Protein AF-A0A699GXB6-F1 (afdb_monomer_lite)

Sequence (162 aa):
MIKSSHGNTPFSITYGTKAVIPTEIEMPMYRTAAVDVVYNDEELWLNLDLLEERRERAAIREAKAKLKMKKYYNARVRGVTFRPGDFVYRINDAGHAVEGGKLRPKWEGPYEVSKALGDGAYKLRFTDGTVLPRTWNIANLKRCYLLVMAHAWISTTIRTCK

Structure (mmCIF, N/CA/C/O backbone):
data_AF-A0A699GXB6-F1
#
_entry.id   AF-A0A699GXB6-F1
#
loop_
_atom_site.group_PDB
_atom_site.id
_atom_site.type_symbol
_atom_site.label_atom_id
_atom_site.label_alt_id
_atom_site.label_comp_id
_atom_site.label_asym_id
_atom_site.label_entity_id
_atom_site.label_seq_id
_atom_site.pdbx_PDB_ins_code
_atom_site.Cartn_x
_atom_site.Cartn_y
_atom_site.Cartn_z
_atom_site.occupancy
_atom_site.B_iso_or_equiv
_atom_site.auth_seq_id
_atom_site.auth_comp_id
_atom_site.auth_asym_id
_atom_site.auth_atom_id
_atom_site.pdbx_PDB_m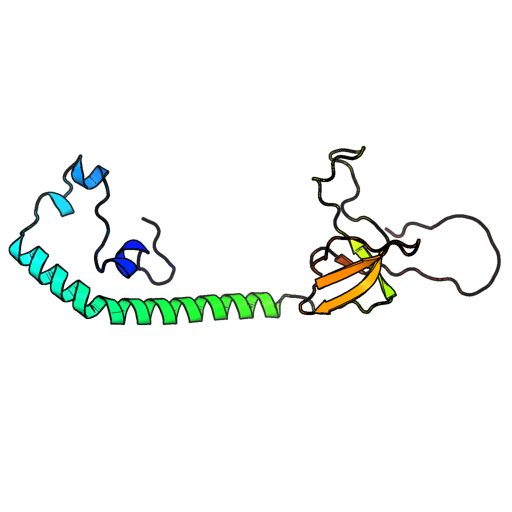odel_num
ATOM 1 N N . MET A 1 1 ? 22.053 3.520 -9.491 1.00 61.97 1 MET A N 1
ATOM 2 C CA . MET A 1 1 ? 20.635 3.505 -9.924 1.00 61.97 1 MET A CA 1
ATOM 3 C C . MET A 1 1 ? 19.898 2.377 -9.212 1.00 61.97 1 MET A C 1
ATOM 5 O O . MET A 1 1 ? 20.374 1.247 -9.261 1.00 61.97 1 MET A O 1
ATOM 9 N N . ILE A 1 2 ? 18.795 2.672 -8.515 1.00 74.50 2 ILE A N 1
ATOM 10 C CA . ILE A 1 2 ? 18.044 1.666 -7.744 1.00 74.50 2 ILE A CA 1
ATOM 11 C C . ILE A 1 2 ? 17.397 0.676 -8.721 1.00 74.50 2 ILE A C 1
ATOM 13 O O . ILE A 1 2 ? 16.666 1.071 -9.631 1.00 74.50 2 ILE A O 1
ATOM 17 N N . LYS A 1 3 ? 17.694 -0.613 -8.552 1.00 75.94 3 LYS A N 1
ATOM 18 C CA . LYS A 1 3 ? 17.040 -1.701 -9.284 1.00 75.94 3 LYS A CA 1
ATOM 19 C C . LYS A 1 3 ? 15.893 -2.230 -8.437 1.00 75.94 3 LYS A C 1
ATOM 21 O O . LYS A 1 3 ? 16.044 -2.401 -7.230 1.00 75.94 3 LYS A O 1
ATOM 26 N N . SER A 1 4 ? 14.761 -2.506 -9.071 1.00 78.06 4 SER A N 1
ATOM 27 C CA . SER A 1 4 ? 13.666 -3.200 -8.397 1.00 78.06 4 SER A CA 1
ATOM 28 C C . SER A 1 4 ? 14.026 -4.678 -8.175 1.00 78.06 4 SER A C 1
ATOM 30 O O . SER A 1 4 ? 14.997 -5.190 -8.736 1.00 78.06 4 SER A O 1
ATOM 32 N N . SER A 1 5 ? 13.214 -5.392 -7.394 1.00 71.81 5 SER A N 1
ATOM 33 C CA . SER A 1 5 ? 13.389 -6.818 -7.059 1.00 71.81 5 SER A CA 1
ATOM 34 C C . SER A 1 5 ? 13.526 -7.755 -8.273 1.00 71.81 5 SER A C 1
ATOM 36 O O . SER A 1 5 ? 14.047 -8.860 -8.152 1.00 71.81 5 SER A O 1
ATOM 38 N N . HIS A 1 6 ? 13.098 -7.316 -9.459 1.00 76.56 6 HIS A N 1
ATOM 39 C CA . HIS A 1 6 ? 13.206 -8.043 -10.726 1.00 76.56 6 HIS A CA 1
ATOM 40 C C . HIS A 1 6 ? 14.469 -7.712 -11.546 1.00 76.56 6 HIS A C 1
ATOM 42 O O . HIS A 1 6 ? 14.596 -8.207 -12.665 1.00 76.56 6 HIS A O 1
ATOM 48 N N . GLY A 1 7 ? 15.397 -6.905 -11.013 1.00 80.81 7 GLY A N 1
ATOM 49 C CA . GL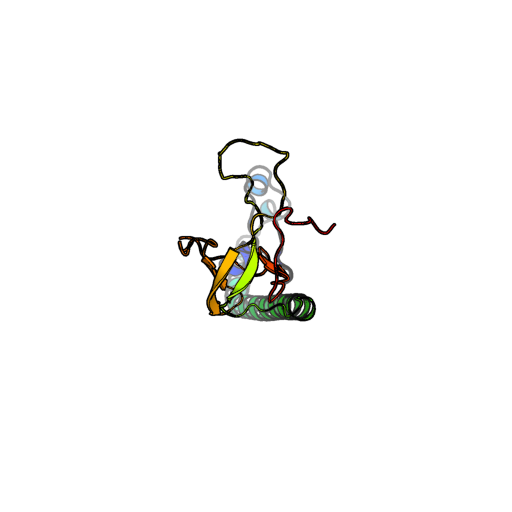Y A 1 7 ? 16.720 -6.632 -11.597 1.00 80.81 7 GLY A CA 1
ATOM 50 C C . GLY A 1 7 ? 16.765 -5.521 -12.655 1.00 80.81 7 GLY A C 1
ATOM 51 O O . GLY A 1 7 ? 17.851 -5.124 -13.078 1.00 80.81 7 GLY A O 1
ATOM 52 N N . ASN A 1 8 ? 15.607 -4.983 -13.041 1.00 86.62 8 ASN A N 1
ATOM 53 C CA . ASN A 1 8 ? 15.484 -3.871 -13.984 1.00 86.62 8 ASN A CA 1
ATOM 54 C C . ASN A 1 8 ? 15.361 -2.535 -13.242 1.00 86.62 8 ASN A C 1
ATOM 56 O O . ASN A 1 8 ? 14.829 -2.474 -12.128 1.00 86.62 8 ASN A O 1
ATOM 60 N N . THR A 1 9 ? 15.836 -1.464 -13.869 1.00 90.06 9 THR A N 1
ATOM 61 C CA . THR A 1 9 ? 15.600 -0.095 -13.400 1.00 90.06 9 THR A CA 1
ATOM 62 C C . THR A 1 9 ? 14.312 0.446 -14.022 1.00 90.06 9 THR A C 1
ATOM 64 O O . THR A 1 9 ? 13.977 0.023 -15.134 1.00 90.06 9 THR A O 1
ATOM 67 N N . PRO A 1 10 ? 13.607 1.387 -13.365 1.00 90.12 10 PRO A N 1
ATOM 68 C CA . PRO A 1 10 ? 12.409 2.004 -13.937 1.00 90.12 10 PRO A CA 1
ATOM 69 C C . PRO A 1 10 ? 12.654 2.558 -15.346 1.00 90.12 10 PRO A C 1
ATOM 71 O O . PRO A 1 10 ? 11.921 2.225 -16.266 1.00 90.12 10 PRO A O 1
ATOM 74 N N . PHE A 1 11 ? 13.770 3.270 -15.542 1.00 91.06 11 PHE A N 1
ATOM 75 C CA . PHE A 1 11 ? 14.162 3.807 -16.848 1.00 91.06 11 PHE A CA 1
ATOM 76 C C . PHE A 1 11 ? 14.269 2.721 -17.931 1.00 91.06 11 PHE A C 1
ATOM 78 O O . PHE A 1 11 ? 13.718 2.884 -19.011 1.00 91.06 11 PHE A O 1
ATOM 85 N N . SER A 1 12 ? 14.903 1.579 -17.630 1.00 91.19 12 SER A N 1
ATOM 86 C CA . SER A 1 12 ? 15.057 0.491 -18.611 1.00 91.19 12 SER A CA 1
ATOM 87 C C . SER A 1 12 ? 13.764 -0.230 -18.975 1.00 91.19 12 SER A C 1
ATOM 89 O O . SER A 1 12 ? 13.685 -0.829 -20.038 1.00 91.19 12 SER A O 1
ATOM 91 N N . ILE A 1 13 ? 12.756 -0.188 -18.103 1.00 92.19 13 ILE A N 1
ATOM 92 C CA . ILE A 1 13 ? 11.425 -0.732 -18.400 1.00 92.19 13 ILE A CA 1
ATOM 93 C C . ILE A 1 13 ? 10.637 0.244 -19.279 1.00 92.19 13 ILE A C 1
ATOM 95 O O . ILE A 1 13 ? 9.858 -0.179 -20.132 1.00 92.19 13 ILE A O 1
ATOM 99 N N . THR A 1 14 ? 10.840 1.546 -19.086 1.00 91.62 14 THR A N 1
ATOM 100 C CA . THR A 1 14 ? 10.168 2.577 -19.878 1.00 91.62 14 THR A CA 1
ATOM 101 C C . THR A 1 14 ? 10.770 2.691 -21.275 1.00 91.62 14 THR A C 1
ATOM 103 O O . THR A 1 14 ? 10.023 2.634 -22.245 1.00 91.62 14 THR A O 1
ATOM 106 N N . TYR A 1 15 ? 12.099 2.793 -21.370 1.00 90.38 15 TYR A N 1
ATOM 107 C CA . TYR A 1 15 ? 12.817 3.184 -22.590 1.00 90.38 15 TYR A CA 1
ATOM 108 C C . TYR A 1 15 ? 13.649 2.061 -23.236 1.00 90.38 15 TYR A C 1
ATOM 110 O O . TYR A 1 15 ? 14.370 2.312 -24.192 1.00 90.38 15 TYR A O 1
ATOM 118 N N . GLY A 1 16 ? 13.620 0.834 -22.706 1.00 90.38 16 GLY A N 1
ATOM 119 C CA . GLY A 1 16 ? 14.356 -0.313 -23.264 1.00 90.38 16 GLY A CA 1
ATOM 120 C C . GLY A 1 16 ? 15.832 -0.394 -22.876 1.00 90.38 16 GLY A C 1
ATOM 121 O O . GLY A 1 16 ? 16.356 -1.487 -22.664 1.00 90.38 16 GLY A O 1
ATOM 122 N N . THR A 1 17 ? 16.489 0.741 -22.649 1.00 90.69 17 THR A N 1
ATOM 123 C CA . THR A 1 17 ? 17.936 0.807 -22.396 1.00 90.69 17 THR A CA 1
ATOM 124 C C . THR A 1 17 ? 18.279 1.283 -20.983 1.00 90.69 17 THR A C 1
ATOM 126 O O . THR A 1 17 ? 17.439 1.739 -20.206 1.00 90.69 17 THR A O 1
ATOM 129 N N . LYS A 1 18 ? 19.538 1.126 -20.565 1.00 89.00 18 LYS A N 1
ATOM 130 C CA . LYS A 1 18 ? 19.998 1.669 -19.277 1.00 89.00 18 LYS A CA 1
ATOM 131 C C . LYS A 1 18 ? 20.217 3.173 -19.422 1.00 89.00 18 LYS A C 1
ATOM 133 O O . LYS A 1 18 ? 20.885 3.592 -20.355 1.00 89.00 18 LYS A O 1
ATOM 138 N N . ALA A 1 19 ? 19.749 3.952 -18.448 1.00 90.19 19 ALA A N 1
ATOM 139 C CA . ALA A 1 19 ? 20.038 5.382 -18.412 1.00 90.19 19 ALA A CA 1
ATOM 140 C C . ALA A 1 19 ? 21.553 5.640 -18.408 1.00 90.19 19 ALA A C 1
ATOM 142 O O . ALA A 1 19 ? 22.305 4.937 -17.717 1.00 90.19 19 ALA A O 1
ATOM 143 N N . VAL A 1 20 ? 21.952 6.665 -19.155 1.00 89.81 20 VAL A N 1
ATOM 144 C CA . VAL A 1 20 ? 23.249 7.329 -19.033 1.00 89.81 20 VAL A CA 1
ATOM 145 C C . VAL A 1 20 ? 23.069 8.457 -18.023 1.00 89.81 20 VAL A C 1
ATOM 147 O O . VAL A 1 20 ? 22.123 9.239 -18.113 1.00 89.81 20 VAL A O 1
ATOM 150 N N . ILE A 1 21 ? 23.911 8.487 -16.996 1.00 90.19 21 ILE A N 1
ATOM 151 C CA . ILE A 1 21 ? 23.820 9.492 -15.925 1.00 90.19 21 ILE A CA 1
ATOM 152 C C . ILE A 1 21 ? 24.562 10.752 -16.399 1.00 90.19 21 ILE A C 1
ATOM 154 O O . ILE A 1 21 ? 25.587 10.597 -17.055 1.00 90.19 21 ILE A O 1
ATOM 158 N N . PRO A 1 22 ? 24.136 11.982 -16.048 1.00 90.69 22 PRO A N 1
ATOM 159 C CA . PRO A 1 22 ? 24.844 13.204 -16.453 1.00 90.69 22 PRO A CA 1
ATOM 160 C C . PRO A 1 22 ? 26.357 13.180 -16.178 1.00 90.69 22 PRO A C 1
ATOM 162 O O . PRO A 1 22 ? 27.148 13.563 -17.031 1.00 90.69 22 PRO A O 1
ATOM 165 N N . THR A 1 23 ? 26.780 12.609 -15.048 1.00 90.31 23 THR A N 1
ATOM 166 C CA . THR A 1 23 ? 28.203 12.431 -14.716 1.00 90.31 23 THR A CA 1
ATOM 167 C C . THR A 1 23 ? 28.961 11.547 -15.717 1.00 90.31 23 THR A C 1
ATOM 169 O O . THR A 1 23 ? 30.135 11.787 -15.959 1.00 90.31 23 THR A O 1
ATOM 172 N N . GLU A 1 24 ? 28.315 10.544 -16.324 1.00 88.75 24 GLU A N 1
ATOM 173 C CA . GLU A 1 24 ? 28.924 9.695 -17.368 1.00 88.75 24 GLU A CA 1
ATOM 174 C C . GLU A 1 24 ? 29.095 10.440 -18.709 1.00 88.75 24 GLU A C 1
ATOM 176 O O . GLU A 1 24 ? 29.803 9.944 -19.588 1.00 88.75 24 GLU A O 1
ATOM 181 N N . ILE A 1 25 ? 28.431 11.593 -18.877 1.00 86.50 25 ILE A N 1
ATOM 182 C CA . ILE A 1 25 ? 28.556 12.485 -20.040 1.00 86.50 25 ILE A CA 1
ATOM 183 C C . ILE A 1 25 ? 29.674 13.501 -19.789 1.00 86.50 25 ILE A C 1
ATOM 185 O O . ILE A 1 25 ? 30.536 13.687 -20.641 1.00 86.50 25 ILE A O 1
ATOM 189 N N . GLU A 1 26 ? 29.678 14.129 -18.610 1.00 90.62 26 GLU A N 1
ATOM 190 C CA . GLU A 1 26 ? 30.711 15.095 -18.205 1.00 90.62 26 GLU A CA 1
ATOM 191 C C . GLU A 1 26 ? 32.091 14.440 -18.061 1.00 90.62 26 GLU A C 1
ATOM 193 O O . GLU A 1 26 ? 33.110 15.042 -18.393 1.00 90.62 26 GLU A O 1
ATOM 198 N N . MET A 1 27 ? 32.124 13.194 -17.586 1.00 90.81 27 MET A N 1
ATOM 199 C CA . MET A 1 27 ? 33.330 12.386 -17.460 1.00 90.81 27 MET A CA 1
ATOM 200 C C . MET A 1 27 ? 33.130 11.087 -18.250 1.00 90.81 27 MET A C 1
ATOM 202 O O . MET A 1 27 ? 32.555 10.134 -17.710 1.00 90.81 27 MET A O 1
ATOM 206 N N . PRO A 1 28 ? 33.587 11.028 -19.519 1.00 87.19 28 PRO A N 1
ATOM 207 C CA . PRO A 1 28 ? 33.412 9.854 -20.362 1.00 87.19 28 PRO A CA 1
ATOM 208 C C . PRO A 1 28 ? 34.006 8.606 -19.704 1.00 87.19 28 PRO A C 1
ATOM 210 O O . PRO A 1 28 ? 35.220 8.430 -19.612 1.00 87.19 28 PRO A O 1
ATOM 213 N N . MET A 1 29 ? 33.131 7.724 -19.230 1.00 85.25 29 MET A N 1
ATOM 214 C CA . MET A 1 29 ? 33.509 6.388 -18.771 1.00 85.25 29 MET A CA 1
ATOM 215 C C . MET A 1 29 ? 33.528 5.416 -19.952 1.00 85.25 29 MET A C 1
ATOM 217 O O . MET A 1 29 ? 33.016 5.739 -21.018 1.00 85.25 29 MET A O 1
ATOM 221 N N . TYR A 1 30 ? 34.031 4.191 -19.761 1.00 83.25 30 TYR A N 1
ATOM 222 C CA . TYR A 1 30 ? 34.094 3.161 -20.815 1.00 83.25 30 TYR A CA 1
ATOM 223 C C . TYR A 1 30 ? 32.788 3.017 -21.625 1.00 83.25 30 TYR A C 1
ATOM 225 O O . TYR A 1 30 ? 32.825 2.899 -22.844 1.00 83.25 30 TYR A O 1
ATOM 233 N N . ARG A 1 31 ? 31.630 3.114 -20.954 1.00 80.88 31 ARG A N 1
ATOM 234 C CA . ARG A 1 31 ? 30.295 3.036 -21.575 1.00 80.88 31 ARG A CA 1
ATOM 235 C C . ARG A 1 31 ? 29.981 4.165 -22.565 1.00 80.88 31 ARG A C 1
ATOM 237 O O . ARG A 1 31 ? 29.181 3.938 -23.459 1.00 80.88 31 ARG A O 1
ATOM 244 N N . THR A 1 32 ? 30.555 5.351 -22.378 1.00 82.81 32 THR A N 1
ATOM 245 C CA . THR A 1 32 ? 30.319 6.542 -23.216 1.00 82.81 32 THR A CA 1
ATOM 246 C C . THR A 1 32 ? 31.518 6.838 -24.125 1.00 82.81 32 THR A C 1
ATOM 248 O O . THR A 1 32 ? 31.358 7.431 -25.183 1.00 82.81 32 THR A O 1
ATOM 251 N N . ALA A 1 33 ? 32.727 6.425 -23.728 1.00 83.56 33 ALA A N 1
ATOM 252 C CA . ALA A 1 33 ? 33.980 6.741 -24.413 1.00 83.56 33 ALA A CA 1
ATOM 253 C C . ALA A 1 33 ? 34.269 5.851 -25.635 1.00 83.56 33 ALA A C 1
ATOM 255 O O . ALA A 1 33 ? 34.989 6.278 -26.531 1.00 83.56 33 ALA A O 1
ATOM 256 N N . ALA A 1 34 ? 33.735 4.626 -25.671 1.00 81.81 34 ALA A N 1
ATOM 257 C CA . ALA A 1 34 ? 33.991 3.639 -26.724 1.00 81.81 34 ALA A CA 1
ATOM 258 C C . ALA A 1 34 ? 32.689 3.179 -27.407 1.00 81.81 34 ALA A C 1
ATOM 260 O O . ALA A 1 34 ? 32.451 1.983 -27.563 1.00 81.81 34 ALA A O 1
ATOM 261 N N . VAL A 1 35 ? 31.814 4.127 -27.757 1.00 82.12 35 VAL A N 1
ATOM 262 C CA . VAL A 1 35 ? 30.551 3.832 -28.449 1.00 82.12 35 VAL A CA 1
ATOM 263 C C . VAL A 1 35 ? 30.802 3.707 -29.950 1.00 82.12 35 VAL A C 1
ATOM 265 O O . VAL A 1 35 ? 31.195 4.674 -30.599 1.00 82.12 35 VAL A O 1
ATOM 268 N N . ASP A 1 36 ? 30.533 2.525 -30.496 1.00 87.56 36 ASP A N 1
ATOM 269 C CA . ASP A 1 36 ? 30.314 2.341 -31.929 1.00 87.56 36 ASP A CA 1
ATOM 270 C C . ASP A 1 36 ? 28.844 2.644 -32.230 1.00 87.56 36 ASP A C 1
ATOM 272 O O . ASP A 1 36 ? 27.943 1.975 -31.720 1.00 87.56 36 ASP A O 1
ATOM 276 N N . VAL A 1 37 ? 28.609 3.688 -33.023 1.00 86.19 37 VAL A N 1
ATOM 277 C CA . VAL A 1 37 ? 27.266 4.190 -33.331 1.00 86.19 37 VAL A CA 1
ATOM 278 C C . VAL A 1 37 ? 26.437 3.132 -34.058 1.00 86.19 37 VAL A C 1
ATOM 280 O O . VAL A 1 37 ? 25.272 2.951 -33.719 1.00 86.19 37 VAL A O 1
ATOM 283 N N . VAL A 1 38 ? 27.038 2.396 -34.999 1.00 88.38 38 VAL A N 1
ATOM 284 C CA . VAL A 1 38 ? 26.315 1.413 -35.821 1.00 88.38 38 VAL A CA 1
ATOM 285 C C . VAL A 1 38 ? 25.863 0.243 -34.954 1.00 88.38 38 VAL A C 1
ATOM 287 O O . VAL A 1 38 ? 24.687 -0.112 -34.941 1.00 88.38 38 VAL A O 1
ATOM 290 N N . TYR A 1 39 ? 26.784 -0.298 -34.157 1.00 89.19 39 TYR A N 1
ATOM 291 C CA . TYR A 1 39 ? 26.475 -1.393 -33.244 1.00 89.19 39 TYR A CA 1
ATOM 292 C C . TYR A 1 39 ? 25.466 -0.981 -32.159 1.00 89.19 39 TYR A C 1
ATOM 294 O O . TYR A 1 39 ? 24.565 -1.745 -31.816 1.00 89.19 39 TYR A O 1
ATOM 302 N N . ASN A 1 40 ? 25.585 0.237 -31.621 1.00 89.00 40 ASN A N 1
ATOM 303 C CA . ASN A 1 40 ? 24.659 0.745 -30.611 1.00 89.00 40 ASN A CA 1
ATOM 304 C C . ASN A 1 40 ? 23.233 0.905 -31.160 1.00 89.00 40 ASN A C 1
ATOM 306 O O . ASN A 1 40 ? 22.277 0.616 -30.439 1.00 89.00 40 ASN A O 1
ATOM 310 N N . ASP A 1 41 ? 23.083 1.342 -32.413 1.00 90.75 41 ASP A N 1
ATOM 311 C CA . ASP A 1 41 ? 21.773 1.434 -33.058 1.00 90.75 41 ASP A CA 1
ATOM 312 C C . ASP A 1 41 ? 21.152 0.043 -33.240 1.00 90.75 41 ASP A C 1
ATOM 314 O O . ASP A 1 41 ? 19.999 -0.160 -32.863 1.00 90.75 41 ASP A O 1
ATOM 318 N N . GLU A 1 42 ? 21.911 -0.946 -33.723 1.00 92.00 42 GLU A N 1
ATOM 319 C CA . GLU A 1 42 ? 21.447 -2.340 -33.825 1.00 92.00 42 GLU A CA 1
ATOM 320 C C . GLU A 1 42 ? 21.014 -2.912 -32.463 1.00 92.00 42 GLU A C 1
ATOM 322 O O . GLU A 1 42 ? 19.938 -3.505 -32.339 1.00 92.00 42 GLU A O 1
ATOM 327 N N . GLU A 1 43 ? 21.808 -2.688 -31.410 1.00 90.00 43 GLU A N 1
ATOM 328 C CA . GLU A 1 43 ? 21.459 -3.108 -30.050 1.00 90.00 43 GLU A CA 1
ATOM 329 C C . GLU A 1 43 ? 20.199 -2.387 -29.543 1.00 90.00 43 GLU A C 1
ATOM 331 O O . GLU A 1 43 ? 19.383 -2.975 -28.825 1.00 90.00 43 GLU A O 1
ATOM 336 N N . LEU A 1 44 ? 20.007 -1.114 -29.901 1.00 91.00 44 LEU A N 1
ATOM 337 C CA . LEU A 1 44 ? 18.818 -0.351 -29.536 1.00 91.00 44 LEU A CA 1
ATOM 338 C C . LEU A 1 44 ? 17.555 -0.955 -30.160 1.00 91.00 44 LEU A C 1
ATOM 340 O O . LEU A 1 44 ? 16.570 -1.123 -29.439 1.00 91.00 44 LEU A O 1
ATOM 344 N N . TRP A 1 45 ? 17.588 -1.332 -31.441 1.00 93.06 45 TRP A N 1
ATOM 345 C CA . TRP A 1 45 ? 16.466 -2.007 -32.105 1.00 93.06 45 TRP A CA 1
ATOM 346 C C . TRP A 1 45 ? 16.091 -3.309 -31.393 1.00 93.06 45 TRP A C 1
ATOM 348 O O . TRP A 1 45 ? 14.940 -3.486 -30.997 1.00 93.06 45 TRP A O 1
ATOM 358 N N . LEU A 1 46 ? 17.077 -4.164 -31.107 1.00 93.06 46 LEU A N 1
ATOM 359 C CA . LEU A 1 46 ? 16.855 -5.413 -30.370 1.00 93.06 46 LEU A CA 1
ATOM 360 C C . LEU A 1 46 ? 16.286 -5.171 -28.964 1.00 93.06 46 LEU A C 1
ATOM 362 O O . LEU A 1 46 ? 15.402 -5.894 -28.502 1.00 93.06 46 LEU A O 1
ATOM 366 N N . ASN A 1 47 ? 16.778 -4.148 -28.262 1.00 92.44 47 ASN A N 1
ATOM 367 C CA . ASN A 1 47 ? 16.271 -3.786 -26.941 1.00 92.44 47 ASN A CA 1
ATOM 368 C C . ASN A 1 47 ? 14.814 -3.304 -26.986 1.00 92.44 47 ASN A C 1
ATOM 370 O O . ASN A 1 47 ? 14.081 -3.541 -26.023 1.00 92.44 47 ASN A O 1
ATOM 374 N N . LEU A 1 48 ? 14.406 -2.619 -28.058 1.00 92.31 48 LEU A N 1
ATOM 375 C CA . LEU A 1 48 ? 13.030 -2.169 -28.264 1.00 92.31 48 LEU A CA 1
ATOM 376 C C . LEU A 1 48 ? 12.102 -3.340 -28.599 1.00 92.31 48 LEU A C 1
ATOM 378 O O . LEU A 1 48 ? 11.030 -3.428 -28.000 1.00 92.31 48 LEU A O 1
ATOM 382 N N . ASP A 1 49 ? 12.537 -4.270 -29.449 1.00 94.69 49 ASP A N 1
ATOM 383 C CA . ASP A 1 49 ? 11.769 -5.477 -29.784 1.00 94.69 49 ASP A CA 1
ATOM 384 C C . ASP A 1 49 ? 11.513 -6.349 -28.544 1.00 94.69 49 ASP A C 1
ATOM 386 O O . ASP A 1 49 ? 10.396 -6.803 -28.299 1.00 94.69 49 ASP A O 1
ATOM 390 N N . LEU A 1 50 ? 12.529 -6.521 -27.690 1.00 93.56 50 LEU A N 1
ATOM 391 C CA . LEU A 1 50 ? 12.434 -7.313 -26.454 1.00 93.56 50 LEU A CA 1
ATOM 392 C C . LEU A 1 50 ? 11.822 -6.548 -25.267 1.00 93.56 50 LEU A C 1
ATOM 394 O O . LEU A 1 50 ? 11.689 -7.093 -24.161 1.00 93.56 50 LEU A O 1
ATOM 398 N N . LEU A 1 51 ? 11.481 -5.267 -25.442 1.00 93.75 51 LEU A N 1
ATOM 399 C CA . LEU A 1 51 ? 11.037 -4.410 -24.345 1.00 93.75 51 LEU A CA 1
ATOM 400 C C . LEU A 1 51 ? 9.727 -4.901 -23.734 1.00 93.75 51 LEU A C 1
ATOM 402 O O . LEU A 1 51 ? 9.576 -4.885 -22.507 1.00 93.75 51 LEU A O 1
ATOM 406 N N . GLU A 1 52 ? 8.798 -5.357 -24.569 1.00 94.31 52 GLU A N 1
ATOM 407 C CA . GLU A 1 52 ? 7.486 -5.793 -24.102 1.00 94.31 52 GLU A CA 1
ATOM 408 C C . GLU A 1 52 ? 7.585 -7.091 -23.292 1.00 94.31 52 GLU A C 1
ATOM 410 O O . GLU A 1 52 ? 7.113 -7.148 -22.156 1.00 94.31 52 GLU A O 1
ATOM 415 N N . GLU A 1 53 ? 8.358 -8.075 -23.761 1.00 94.56 53 GLU A N 1
ATOM 416 C CA . GLU A 1 53 ? 8.647 -9.294 -22.992 1.00 94.56 53 GLU A CA 1
ATOM 417 C C . GLU A 1 53 ? 9.287 -8.974 -21.630 1.00 94.56 53 GLU A C 1
ATOM 419 O O . GLU A 1 53 ? 8.991 -9.578 -20.588 1.00 94.56 53 GLU A O 1
ATOM 424 N N . ARG A 1 54 ? 10.180 -7.978 -21.607 1.00 92.69 54 ARG A N 1
ATOM 425 C CA . ARG A 1 54 ? 10.836 -7.526 -20.379 1.00 92.69 54 ARG A CA 1
ATOM 426 C C . ARG A 1 54 ? 9.850 -6.866 -19.415 1.00 92.69 54 ARG A C 1
ATOM 428 O O . ARG A 1 54 ? 9.997 -7.062 -18.199 1.00 92.69 54 ARG A O 1
ATOM 435 N N . ARG A 1 55 ? 8.873 -6.106 -19.920 1.00 94.56 55 ARG A N 1
ATOM 436 C CA . ARG A 1 55 ? 7.783 -5.499 -19.136 1.00 94.56 55 ARG A CA 1
ATOM 437 C C . ARG A 1 55 ? 6.877 -6.565 -18.547 1.00 94.56 55 ARG A C 1
ATOM 439 O O . ARG A 1 55 ? 6.668 -6.558 -17.333 1.00 94.56 55 ARG A O 1
ATOM 446 N N . GLU A 1 56 ? 6.441 -7.529 -19.347 1.00 95.31 56 GLU A N 1
ATOM 447 C CA . GLU A 1 56 ? 5.614 -8.644 -18.883 1.00 95.31 56 GLU A CA 1
ATOM 448 C C . GLU A 1 56 ? 6.321 -9.442 -17.784 1.00 95.31 56 GLU A C 1
ATOM 450 O O . GLU A 1 56 ? 5.784 -9.660 -16.691 1.00 95.31 56 GLU A O 1
ATOM 455 N N . ARG A 1 57 ? 7.590 -9.803 -18.006 1.00 93.38 57 ARG A N 1
ATOM 456 C CA . ARG A 1 57 ? 8.393 -10.524 -17.012 1.00 93.38 57 ARG A CA 1
ATOM 457 C C . ARG A 1 57 ? 8.575 -9.723 -15.724 1.00 93.38 57 ARG A C 1
ATOM 459 O O . ARG A 1 57 ? 8.584 -10.307 -14.633 1.00 93.38 57 ARG A O 1
ATOM 466 N N . ALA A 1 58 ? 8.747 -8.404 -15.822 1.00 92.25 58 ALA A N 1
ATOM 467 C CA . ALA A 1 58 ? 8.814 -7.526 -14.658 1.00 92.25 58 ALA A CA 1
ATOM 468 C C . ALA A 1 58 ? 7.473 -7.493 -13.907 1.00 92.25 58 ALA A C 1
ATOM 470 O O . ALA A 1 58 ? 7.472 -7.702 -12.692 1.00 92.25 58 ALA A O 1
ATOM 471 N N . ALA A 1 59 ? 6.353 -7.344 -14.618 1.00 93.56 59 ALA A N 1
ATOM 472 C CA . ALA A 1 59 ? 5.007 -7.316 -14.051 1.00 93.56 59 ALA A CA 1
ATOM 473 C C . ALA A 1 59 ? 4.656 -8.624 -13.324 1.00 93.56 59 ALA A C 1
ATOM 475 O O . ALA A 1 59 ? 4.191 -8.592 -12.185 1.00 93.56 59 ALA A O 1
ATOM 476 N N . ILE A 1 60 ? 4.966 -9.786 -13.912 1.00 95.50 60 ILE A N 1
ATOM 477 C CA . ILE A 1 60 ? 4.755 -11.100 -13.279 1.00 95.50 60 ILE A CA 1
ATOM 478 C C . ILE A 1 60 ? 5.551 -11.209 -11.972 1.00 95.50 60 ILE A C 1
ATOM 480 O O . ILE A 1 60 ? 5.032 -11.647 -10.938 1.00 95.50 60 ILE A O 1
ATOM 484 N N . ARG A 1 61 ? 6.827 -10.806 -11.992 1.00 93.12 61 ARG A N 1
ATOM 485 C CA . ARG A 1 61 ? 7.690 -10.836 -10.800 1.00 93.12 61 ARG A CA 1
ATOM 486 C C . ARG A 1 61 ? 7.190 -9.884 -9.721 1.00 93.12 61 ARG A C 1
ATOM 488 O O . ARG A 1 61 ? 7.166 -10.261 -8.549 1.00 93.12 61 ARG A O 1
ATOM 495 N N . GLU A 1 62 ? 6.773 -8.684 -10.105 1.00 92.81 62 GLU A N 1
ATOM 496 C CA . GLU A 1 62 ? 6.226 -7.690 -9.190 1.00 92.81 62 GLU A CA 1
ATOM 497 C C . GLU A 1 62 ? 4.912 -8.170 -8.565 1.00 92.81 62 GLU A C 1
ATOM 499 O O . GLU A 1 62 ? 4.765 -8.127 -7.343 1.00 92.81 62 GLU A O 1
ATOM 504 N N . ALA A 1 63 ? 3.992 -8.713 -9.366 1.00 95.12 63 ALA A N 1
ATOM 505 C CA . ALA A 1 63 ? 2.744 -9.296 -8.889 1.00 95.12 63 ALA A CA 1
ATOM 506 C C . ALA A 1 63 ? 3.006 -10.443 -7.901 1.00 95.12 63 ALA A C 1
ATOM 508 O O . ALA A 1 63 ? 2.413 -10.485 -6.820 1.00 95.12 63 ALA A O 1
ATOM 509 N N . LYS A 1 64 ? 3.961 -11.331 -8.209 1.00 95.62 64 LYS A N 1
ATOM 510 C CA . LYS A 1 64 ? 4.382 -12.416 -7.310 1.00 95.62 64 LYS A CA 1
ATOM 511 C C . LYS A 1 64 ? 4.953 -11.881 -5.994 1.00 95.62 64 LYS A C 1
ATOM 513 O O . LYS A 1 64 ? 4.614 -12.399 -4.926 1.00 95.62 64 LYS A O 1
ATOM 518 N N . ALA A 1 65 ? 5.797 -10.851 -6.047 1.00 93.06 65 ALA A N 1
ATOM 519 C CA . ALA A 1 65 ? 6.376 -10.221 -4.862 1.00 93.06 65 ALA A CA 1
ATOM 520 C C . ALA A 1 65 ? 5.300 -9.545 -3.997 1.00 93.06 65 ALA A C 1
ATOM 522 O O . ALA A 1 65 ? 5.230 -9.800 -2.791 1.00 93.06 65 ALA A O 1
ATOM 523 N N . LYS A 1 66 ? 4.409 -8.760 -4.616 1.00 93.75 66 LYS A N 1
ATOM 524 C CA . LYS A 1 66 ? 3.260 -8.120 -3.960 1.00 93.75 66 LYS A CA 1
ATOM 525 C C . LYS A 1 66 ? 2.340 -9.153 -3.313 1.00 93.75 66 LYS A C 1
ATOM 527 O O . LYS A 1 66 ? 1.968 -8.995 -2.152 1.00 93.75 66 LYS A O 1
ATOM 532 N N . LEU A 1 67 ? 2.033 -10.251 -4.006 1.00 96.50 67 LEU A N 1
ATOM 533 C CA . LEU A 1 67 ? 1.216 -11.338 -3.464 1.00 96.50 67 LEU A CA 1
ATOM 534 C C . LEU A 1 67 ? 1.884 -12.011 -2.259 1.00 96.50 67 LEU A C 1
ATOM 536 O O . LEU A 1 67 ? 1.219 -12.262 -1.254 1.00 96.50 67 LEU A O 1
ATOM 540 N N . LYS A 1 68 ? 3.193 -12.285 -2.331 1.00 95.69 68 LYS A N 1
ATOM 541 C CA . LYS A 1 68 ? 3.955 -12.851 -1.207 1.00 95.69 68 LYS A CA 1
ATOM 542 C C . LYS A 1 68 ? 3.907 -11.926 0.011 1.00 95.69 68 LYS A C 1
ATOM 544 O O . LYS A 1 68 ? 3.640 -12.399 1.115 1.00 95.69 68 LYS A O 1
ATOM 549 N N . MET A 1 69 ? 4.101 -10.622 -0.195 1.00 94.19 69 MET A N 1
ATOM 550 C CA . MET A 1 69 ? 4.018 -9.621 0.871 1.00 94.19 69 MET A CA 1
ATOM 551 C C . MET A 1 69 ? 2.608 -9.546 1.470 1.00 94.19 69 MET A C 1
ATOM 553 O O . MET A 1 69 ? 2.457 -9.605 2.688 1.00 94.19 69 MET A O 1
ATOM 557 N N . LYS A 1 70 ? 1.568 -9.513 0.624 1.00 93.50 70 LYS A N 1
ATOM 558 C CA . LYS A 1 70 ? 0.161 -9.521 1.053 1.00 93.50 70 LYS A CA 1
ATOM 559 C C . LYS A 1 70 ? -0.157 -10.746 1.909 1.00 93.50 70 LYS A C 1
ATOM 561 O O . LYS A 1 70 ? -0.741 -10.603 2.975 1.00 93.50 70 LYS A O 1
ATOM 566 N N . LYS A 1 71 ? 0.252 -11.944 1.476 1.00 94.50 71 LYS A N 1
ATOM 567 C CA . LYS A 1 71 ? 0.049 -13.190 2.236 1.00 94.50 71 LYS A CA 1
ATOM 568 C C . LYS A 1 71 ? 0.735 -13.139 3.599 1.00 94.50 71 LYS A C 1
ATOM 570 O O . LYS A 1 71 ? 0.109 -13.452 4.604 1.00 94.50 71 LYS A O 1
ATOM 575 N N . TYR A 1 72 ? 1.998 -12.719 3.630 1.00 93.75 72 TYR A N 1
ATOM 576 C CA . TYR A 1 72 ? 2.767 -12.600 4.867 1.00 93.75 72 TYR A CA 1
ATOM 577 C C . TYR A 1 72 ? 2.131 -11.620 5.856 1.00 93.75 72 TYR A C 1
ATOM 579 O O . TYR A 1 72 ? 2.012 -11.933 7.039 1.00 93.75 72 TYR A O 1
ATOM 587 N N . TYR A 1 73 ? 1.702 -10.455 5.367 1.00 87.50 73 TYR A N 1
ATOM 588 C CA . TYR A 1 73 ? 1.031 -9.453 6.184 1.00 87.50 73 TYR A CA 1
ATOM 589 C C . TYR A 1 73 ? -0.313 -9.976 6.701 1.00 87.50 73 TYR A C 1
ATOM 591 O O . TYR A 1 73 ? -0.516 -10.043 7.910 1.00 87.50 73 TYR A O 1
ATOM 599 N N . ASN A 1 74 ? -1.190 -10.441 5.806 1.00 87.44 74 ASN A N 1
ATOM 600 C CA . ASN A 1 74 ? -2.529 -10.913 6.159 1.00 87.44 74 ASN A CA 1
ATOM 601 C C . ASN A 1 74 ? -2.507 -12.090 7.144 1.00 87.44 74 ASN A C 1
ATOM 603 O O . ASN A 1 74 ? -3.368 -12.158 8.010 1.00 87.44 74 ASN A O 1
ATOM 607 N N . ALA A 1 75 ? -1.512 -12.981 7.065 1.00 88.31 75 ALA A N 1
ATOM 608 C CA . ALA A 1 75 ? -1.361 -14.090 8.012 1.00 88.31 75 ALA A CA 1
ATOM 609 C C . ALA A 1 75 ? -1.065 -13.636 9.455 1.00 88.31 75 ALA A C 1
ATOM 611 O O . ALA A 1 75 ? -1.232 -14.411 10.393 1.00 88.31 75 ALA A O 1
ATOM 612 N N . ARG A 1 76 ? -0.586 -12.402 9.646 1.00 84.75 76 ARG A N 1
ATOM 613 C CA . ARG A 1 76 ? -0.150 -11.863 10.945 1.00 84.75 76 ARG A CA 1
ATOM 614 C C . ARG A 1 76 ? -1.096 -10.824 11.521 1.00 84.75 76 ARG A C 1
ATOM 616 O O . ARG A 1 76 ? -0.997 -10.509 12.708 1.00 84.75 76 ARG A O 1
ATOM 623 N N . VAL A 1 77 ? -1.993 -10.283 10.703 1.00 79.00 77 VAL A N 1
ATOM 624 C CA . VAL A 1 77 ? -3.043 -9.387 11.181 1.00 79.00 77 VAL A CA 1
ATOM 625 C C . VAL A 1 77 ? -3.980 -10.202 12.070 1.00 79.00 77 VAL A C 1
ATOM 627 O O . VAL A 1 77 ? -4.669 -11.108 11.609 1.00 79.00 77 VAL A O 1
ATOM 630 N N . ARG A 1 78 ? -3.994 -9.897 13.372 1.00 68.81 78 ARG A N 1
ATOM 631 C CA . ARG A 1 78 ? -4.969 -10.479 14.301 1.00 68.81 78 ARG A CA 1
ATOM 632 C C . ARG A 1 78 ? -6.352 -9.944 13.934 1.00 68.81 78 ARG A C 1
ATOM 634 O O . ARG A 1 78 ? -6.525 -8.730 13.856 1.00 68.81 78 ARG A O 1
ATOM 641 N N . GLY A 1 79 ? -7.319 -10.843 13.744 1.00 73.25 79 GLY A N 1
ATOM 642 C CA . GLY A 1 79 ? -8.710 -10.538 13.386 1.00 73.25 79 GLY A CA 1
ATOM 643 C C . GLY A 1 79 ? -9.510 -9.899 14.519 1.00 73.25 79 GLY A C 1
ATOM 644 O O . GLY A 1 79 ? -10.573 -10.388 14.884 1.00 73.25 79 GLY A O 1
ATOM 645 N N . VAL A 1 80 ? -8.995 -8.825 15.116 1.00 81.88 80 VAL A N 1
ATOM 646 C CA . VAL A 1 80 ? -9.819 -7.970 15.964 1.00 81.88 80 VAL A CA 1
ATOM 647 C C . VAL A 1 80 ? -10.872 -7.361 15.046 1.00 81.88 80 VAL A C 1
ATOM 649 O O . VAL A 1 80 ? -10.556 -6.916 13.951 1.00 81.88 80 VAL A O 1
ATOM 652 N N . THR A 1 81 ? -12.127 -7.371 15.463 1.00 89.25 81 THR A N 1
ATOM 653 C CA . THR A 1 81 ? -13.218 -6.651 14.799 1.00 89.25 81 THR A CA 1
ATOM 654 C C . THR A 1 81 ? -14.052 -5.990 15.875 1.00 89.25 81 THR A C 1
ATOM 656 O O . THR A 1 81 ? -14.152 -6.530 16.981 1.00 89.25 81 THR A O 1
ATOM 659 N N . PHE A 1 82 ? -14.652 -4.847 15.566 1.00 91.38 82 PHE A N 1
ATOM 660 C CA . PHE A 1 82 ? -15.560 -4.154 16.472 1.00 91.38 82 PHE A CA 1
ATOM 661 C C . PHE A 1 82 ? -16.970 -4.150 15.895 1.00 91.38 82 PHE A C 1
ATOM 663 O O . PHE A 1 82 ? -17.157 -4.055 14.682 1.00 91.38 82 PHE A O 1
ATOM 670 N N . ARG A 1 83 ? -17.967 -4.272 16.762 1.00 92.75 83 ARG A N 1
ATOM 671 C CA . ARG A 1 83 ? -19.379 -4.124 16.411 1.00 92.75 83 ARG A CA 1
ATOM 672 C C . ARG A 1 83 ? -19.857 -2.737 16.846 1.00 92.75 83 ARG A C 1
ATOM 674 O O . ARG A 1 83 ? -19.298 -2.192 17.796 1.00 92.75 83 ARG A O 1
ATOM 681 N N . PRO A 1 84 ? -20.868 -2.152 16.182 1.00 93.81 84 PRO A N 1
ATOM 682 C CA . PRO A 1 84 ? -21.541 -0.978 16.723 1.00 93.81 84 PRO A CA 1
ATOM 683 C C . PRO A 1 84 ? -21.965 -1.218 18.183 1.00 93.81 84 PRO A C 1
ATOM 685 O O . PRO A 1 84 ? -22.475 -2.294 18.490 1.00 93.81 84 PRO A O 1
ATOM 688 N N . GLY A 1 85 ? -21.698 -0.258 19.069 1.00 91.88 85 GLY A N 1
ATOM 689 C CA . GLY A 1 85 ? -21.889 -0.377 20.520 1.00 91.88 85 GLY A CA 1
ATOM 690 C C . GLY A 1 85 ? -20.668 -0.870 21.311 1.00 91.88 85 GLY A C 1
ATOM 691 O O . GLY A 1 85 ? -20.634 -0.708 22.528 1.00 91.88 85 GLY A O 1
ATOM 692 N N . ASP A 1 86 ? -19.639 -1.433 20.661 1.00 93.12 86 ASP A N 1
ATOM 693 C CA . ASP A 1 86 ? -18.377 -1.752 21.342 1.00 93.12 86 ASP A CA 1
ATOM 694 C C . ASP A 1 86 ? -17.675 -0.463 21.797 1.00 93.12 86 ASP A C 1
ATOM 696 O O . ASP A 1 86 ? -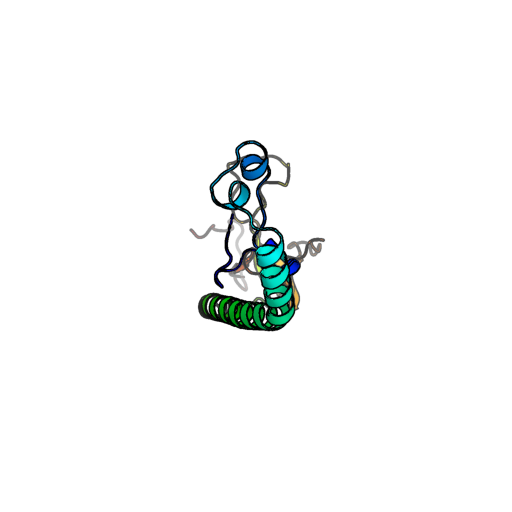17.596 0.512 21.045 1.00 93.12 86 ASP A O 1
ATOM 700 N N . PHE A 1 87 ? -17.071 -0.489 22.986 1.00 93.56 87 PHE A N 1
ATOM 701 C CA . PHE A 1 87 ? -16.212 0.597 23.450 1.00 93.56 87 PHE A CA 1
ATOM 702 C C . PHE A 1 87 ? -14.755 0.378 23.038 1.00 93.56 87 PHE A C 1
ATOM 704 O O . PHE A 1 87 ? -14.204 -0.725 23.127 1.00 93.56 87 PHE A O 1
ATOM 711 N N . VAL A 1 88 ? -14.101 1.450 22.599 1.00 93.69 88 VAL A N 1
ATOM 712 C CA . VAL A 1 88 ? -12.719 1.444 22.121 1.00 93.69 88 VAL A CA 1
ATOM 713 C C . VAL A 1 88 ? -11.951 2.673 22.595 1.00 93.69 88 VAL A C 1
ATOM 715 O O . VAL A 1 88 ? -12.502 3.760 22.750 1.00 93.69 88 VAL A O 1
ATOM 718 N N . TYR A 1 89 ? -10.648 2.509 22.784 1.00 92.50 89 TYR A N 1
ATOM 719 C CA . TYR A 1 89 ? -9.702 3.616 22.837 1.00 92.50 89 TYR A CA 1
ATOM 720 C C . TYR A 1 89 ? -9.162 3.892 21.438 1.00 92.50 89 TYR A C 1
ATOM 722 O O . TYR A 1 89 ? -8.914 2.952 20.679 1.00 92.50 89 TYR A O 1
ATOM 730 N N . ARG A 1 90 ? -8.919 5.162 21.118 1.00 91.69 90 ARG A N 1
ATOM 731 C CA . ARG A 1 90 ? -8.208 5.578 19.904 1.00 91.69 90 ARG A CA 1
ATOM 732 C C . ARG A 1 90 ? -6.776 5.967 20.232 1.00 91.69 90 ARG A C 1
ATOM 734 O O . ARG A 1 90 ? -6.496 6.406 21.346 1.00 91.69 90 ARG A O 1
ATOM 741 N N . ILE A 1 91 ? -5.870 5.835 19.273 1.00 89.56 91 ILE A N 1
ATOM 742 C CA . ILE A 1 91 ? -4.538 6.421 19.409 1.00 89.56 91 ILE A CA 1
ATOM 743 C C . ILE A 1 91 ? -4.641 7.949 19.350 1.00 89.56 91 ILE A C 1
ATOM 745 O O . ILE A 1 91 ? -5.343 8.507 18.507 1.00 89.56 91 ILE A O 1
ATOM 749 N N . ASN A 1 92 ? -3.963 8.615 20.276 1.00 82.50 92 ASN A N 1
ATOM 750 C CA . ASN A 1 92 ? -3.862 10.063 20.305 1.00 82.50 92 ASN A CA 1
ATOM 751 C C . ASN A 1 92 ? -2.842 10.491 19.239 1.00 82.50 92 ASN A C 1
ATOM 753 O O . ASN A 1 92 ? -1.651 10.194 19.366 1.00 82.50 92 ASN A O 1
ATOM 757 N N . ASP A 1 93 ? -3.300 11.133 18.163 1.00 67.12 93 ASP A N 1
ATOM 758 C CA . ASP A 1 93 ? -2.396 11.705 17.166 1.00 67.12 93 ASP A CA 1
ATOM 759 C C . ASP A 1 93 ? -1.709 12.920 17.798 1.00 67.12 93 ASP A C 1
ATOM 761 O O . ASP A 1 93 ? -2.355 13.910 18.141 1.00 67.12 93 ASP A O 1
ATOM 765 N N . ALA A 1 94 ? -0.380 12.868 17.914 1.00 54.31 94 ALA A N 1
ATOM 766 C CA . ALA A 1 94 ? 0.451 13.908 18.530 1.00 54.31 94 ALA A CA 1
ATOM 767 C C . ALA A 1 94 ? 0.358 15.305 17.859 1.00 54.31 94 ALA A C 1
ATOM 769 O O . ALA A 1 94 ? 1.048 16.228 18.281 1.00 54.31 94 ALA A O 1
ATOM 770 N N . GLY A 1 95 ? -0.466 15.462 16.815 1.00 51.47 95 GLY A N 1
ATOM 771 C CA . GLY A 1 95 ? -0.634 16.681 16.022 1.00 51.47 95 GLY A CA 1
ATOM 772 C C . GLY A 1 95 ? -1.855 17.545 16.363 1.00 51.47 95 GLY A C 1
ATOM 773 O O . GLY A 1 95 ? -1.997 18.614 15.776 1.00 51.47 95 GLY A O 1
ATOM 774 N N . HIS A 1 96 ? -2.738 17.143 17.286 1.00 53.75 96 HIS A N 1
ATOM 775 C CA . HIS A 1 96 ? -3.826 18.027 17.728 1.00 53.75 96 HIS A CA 1
ATOM 776 C C . HIS A 1 96 ? -3.355 18.924 18.881 1.00 53.75 96 HIS A C 1
ATOM 778 O O . HIS A 1 96 ? -3.287 18.512 20.038 1.00 53.75 96 HIS A O 1
ATOM 784 N N . ALA A 1 97 ? -3.007 20.158 18.511 1.00 46.16 97 ALA A N 1
ATOM 785 C CA . ALA A 1 97 ? -2.490 21.243 19.340 1.00 46.16 97 ALA A CA 1
ATOM 786 C C . ALA A 1 97 ? -3.502 21.769 20.379 1.00 46.16 97 ALA A C 1
ATOM 788 O O . ALA A 1 97 ? -3.990 22.890 20.279 1.00 46.16 97 ALA A O 1
ATOM 789 N N . VAL A 1 98 ? -3.809 20.964 21.395 1.00 55.25 98 VAL A N 1
ATOM 790 C CA . VAL A 1 98 ? -4.440 21.429 22.640 1.00 55.25 98 VAL A CA 1
ATOM 791 C C . VAL A 1 98 ? -3.614 20.898 23.821 1.00 55.25 98 VAL A C 1
ATOM 793 O O . VAL A 1 98 ? -3.001 19.838 23.715 1.00 55.25 98 VAL A O 1
ATOM 796 N N . GLU A 1 99 ? -3.548 21.671 24.908 1.00 55.56 99 GLU A N 1
ATOM 797 C CA . GLU A 1 99 ? -2.673 21.562 26.095 1.00 55.56 99 GLU A CA 1
ATOM 798 C C . GLU A 1 99 ? -2.183 20.156 26.500 1.00 55.56 99 GLU A C 1
ATOM 800 O O . GLU A 1 99 ? -2.969 19.261 26.810 1.00 55.56 99 GLU A O 1
ATOM 805 N N . GLY A 1 100 ? -0.860 19.961 26.579 1.00 58.62 100 GLY A N 1
ATOM 806 C CA . GLY A 1 100 ? -0.268 18.793 27.257 1.00 58.62 100 GLY A CA 1
ATOM 807 C C . GLY A 1 100 ? 1.012 18.218 26.641 1.00 58.62 100 GLY A C 1
ATOM 808 O O . GLY A 1 100 ? 1.673 17.399 27.275 1.00 58.62 100 GLY A O 1
ATOM 809 N N . GLY A 1 101 ? 1.395 18.650 25.434 1.00 62.06 101 GLY A N 1
ATOM 810 C CA . GLY A 1 101 ? 2.694 18.324 24.832 1.00 62.06 101 GLY A CA 1
ATOM 811 C C . GLY A 1 10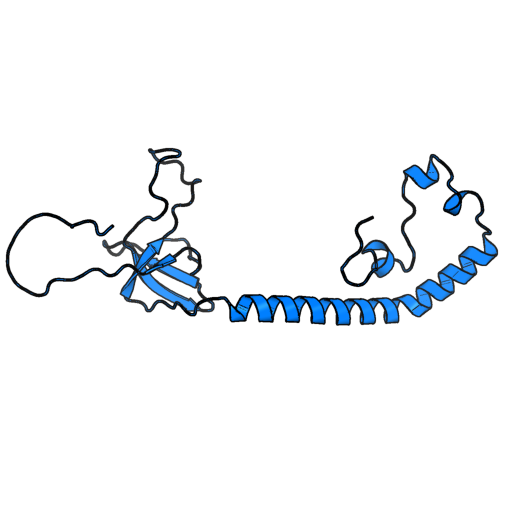1 ? 3.033 16.821 24.783 1.00 62.06 101 GLY A C 1
ATOM 812 O O . GLY A 1 101 ? 2.164 15.955 24.696 1.00 62.06 101 GLY A O 1
ATOM 813 N N . LYS A 1 102 ? 4.333 16.511 24.834 1.00 62.19 102 LYS A N 1
ATOM 814 C CA . LYS A 1 102 ? 4.941 15.180 24.615 1.00 62.19 102 LYS A CA 1
ATOM 815 C C . LYS A 1 102 ? 4.527 14.086 25.625 1.00 62.19 102 LYS A C 1
ATOM 817 O O . LYS A 1 102 ? 4.840 12.923 25.393 1.00 62.19 102 LYS A O 1
ATOM 822 N N . LEU A 1 103 ? 3.849 14.432 26.727 1.00 72.94 103 LEU A N 1
ATOM 823 C CA . LEU A 1 103 ? 3.537 13.521 27.845 1.00 72.94 103 LEU A CA 1
ATOM 824 C C . LEU A 1 103 ? 2.074 13.048 27.896 1.00 72.94 103 LEU A C 1
ATOM 826 O O . LEU A 1 103 ? 1.657 12.441 28.882 1.00 72.94 103 LEU A O 1
ATOM 830 N N . ARG A 1 104 ? 1.275 13.295 26.854 1.00 71.38 104 ARG A N 1
ATOM 831 C CA . ARG A 1 104 ? -0.107 12.799 26.812 1.00 71.38 104 ARG A CA 1
ATOM 832 C C . ARG A 1 104 ? -0.167 11.263 26.743 1.00 71.38 104 ARG A C 1
ATOM 834 O O . ARG A 1 104 ? 0.665 10.645 26.071 1.00 71.38 104 ARG A O 1
ATOM 841 N N . PRO A 1 105 ? -1.179 10.630 27.371 1.00 80.81 105 PRO A N 1
ATOM 842 C CA . PRO A 1 105 ? -1.445 9.213 27.178 1.00 80.81 105 PRO A CA 1
ATOM 843 C C . PRO A 1 105 ? -1.605 8.884 25.691 1.00 80.81 105 PRO A C 1
ATOM 845 O O . PRO A 1 105 ? -2.334 9.558 24.960 1.00 80.81 105 PRO A O 1
ATOM 848 N N . LYS A 1 106 ? -0.932 7.816 25.251 1.00 84.06 106 LYS A N 1
ATOM 849 C CA . LYS A 1 106 ? -0.961 7.355 23.853 1.00 84.06 106 LYS A CA 1
ATOM 850 C C . LYS A 1 106 ? -2.360 6.934 23.395 1.00 84.06 106 LYS A C 1
ATOM 852 O O . LYS A 1 106 ? -2.649 6.988 22.205 1.00 84.06 106 LYS A O 1
ATOM 857 N N . TRP A 1 107 ? -3.201 6.489 24.323 1.00 89.31 107 TRP A N 1
ATOM 858 C CA . TRP A 1 107 ? -4.563 6.035 24.063 1.00 89.31 107 TRP A CA 1
ATOM 859 C C . TRP A 1 107 ? -5.555 6.986 24.732 1.00 89.31 107 TRP A C 1
ATOM 861 O O . TRP A 1 107 ? -5.406 7.297 25.911 1.00 89.31 107 TRP A O 1
ATOM 871 N N . GLU A 1 108 ? -6.557 7.427 23.981 1.00 88.69 108 GLU A N 1
ATOM 872 C CA . GLU A 1 108 ? -7.616 8.344 24.407 1.00 88.69 108 GLU A CA 1
ATOM 873 C C . GLU A 1 108 ? -8.977 7.646 24.310 1.00 88.69 108 GLU A C 1
ATOM 875 O O . GLU A 1 108 ? -9.203 6.829 23.412 1.00 88.69 108 GLU A O 1
ATOM 880 N N . GLY A 1 109 ? -9.893 7.957 25.224 1.00 85.38 109 GLY A N 1
ATOM 881 C CA . GLY A 1 109 ? -11.241 7.388 25.261 1.00 85.38 109 GLY A CA 1
ATOM 882 C C . GLY A 1 109 ? -11.671 7.025 26.682 1.00 85.38 109 GLY A C 1
ATOM 883 O O . GLY A 1 109 ? -10.952 7.341 27.634 1.00 85.38 109 GLY A O 1
ATOM 884 N N . PRO A 1 110 ? -12.816 6.345 26.854 1.00 91.25 110 PRO A N 1
ATOM 885 C CA . PRO A 1 110 ? -13.474 5.454 25.888 1.00 91.25 110 PRO A CA 1
ATOM 886 C C . PRO A 1 110 ? -14.384 6.157 24.865 1.00 91.25 110 PRO A C 1
ATOM 888 O O . PRO A 1 110 ? -15.027 7.153 25.174 1.00 91.25 110 PRO A O 1
ATOM 891 N N . TYR A 1 111 ? -14.468 5.590 23.659 1.00 93.06 111 TYR A N 1
ATOM 892 C CA . TYR A 1 111 ? -15.421 5.954 22.604 1.00 93.06 111 TYR A CA 1
ATOM 893 C C . TYR A 1 111 ? -16.292 4.759 22.248 1.00 93.06 111 TYR A C 1
ATOM 895 O O . TYR A 1 111 ? -15.822 3.625 22.280 1.00 93.06 111 TYR A O 1
ATOM 903 N N . GLU A 1 112 ? -17.526 5.007 21.835 1.00 95.06 112 GLU A N 1
ATOM 904 C CA . GLU A 1 112 ? -18.411 3.980 21.300 1.00 95.06 112 GLU A CA 1
ATOM 905 C C . GLU A 1 112 ? -18.220 3.861 19.782 1.00 95.06 112 GLU A C 1
ATOM 907 O O . GLU A 1 112 ? -18.128 4.860 19.058 1.00 95.06 112 GLU A O 1
ATOM 912 N N . VAL A 1 113 ? -18.184 2.639 19.259 1.00 95.00 113 VAL A N 1
ATOM 913 C CA . VAL A 1 113 ? -18.248 2.408 17.816 1.00 95.00 113 VAL A CA 1
ATOM 914 C C . VAL A 1 113 ? -19.672 2.687 17.344 1.00 95.00 113 VAL A C 1
ATOM 916 O O . VAL A 1 113 ? -20.598 1.951 17.656 1.00 95.00 113 VAL A O 1
ATOM 919 N N . SER A 1 114 ? -19.853 3.739 16.549 1.00 95.25 114 SER A N 1
ATOM 920 C CA . SER A 1 114 ? -21.156 4.095 15.979 1.00 95.25 114 SER A CA 1
ATOM 921 C C . SER A 1 114 ? -21.476 3.269 14.732 1.00 95.25 114 SER A C 1
ATOM 923 O O . SER A 1 114 ? -22.601 2.805 14.563 1.00 95.25 114 SER A O 1
ATOM 925 N N . LYS A 1 115 ? -20.491 3.069 13.846 1.00 94.50 115 LYS A N 1
ATOM 926 C CA . LYS A 1 115 ? -20.680 2.321 12.596 1.00 94.50 115 LYS A CA 1
ATOM 927 C C . LYS A 1 115 ? -19.390 1.638 12.154 1.00 94.50 115 LYS A C 1
ATOM 929 O O . LYS A 1 115 ? -18.327 2.258 12.166 1.00 94.50 115 LYS A O 1
ATOM 934 N N . ALA A 1 116 ? -19.503 0.392 11.704 1.00 94.12 116 ALA A N 1
ATOM 935 C CA . ALA A 1 116 ? -18.459 -0.298 10.952 1.00 94.12 116 ALA A CA 1
ATOM 936 C C . ALA A 1 116 ? -18.659 -0.028 9.451 1.00 94.12 116 ALA A C 1
ATOM 938 O O . ALA A 1 116 ? -19.751 -0.246 8.930 1.00 94.12 116 ALA A O 1
ATOM 939 N N . LEU A 1 117 ? -17.632 0.482 8.768 1.00 92.75 117 LEU A N 1
ATOM 940 C CA . LEU A 1 117 ? -17.691 0.847 7.345 1.00 92.75 117 LEU A CA 1
ATOM 941 C C . LEU A 1 117 ? -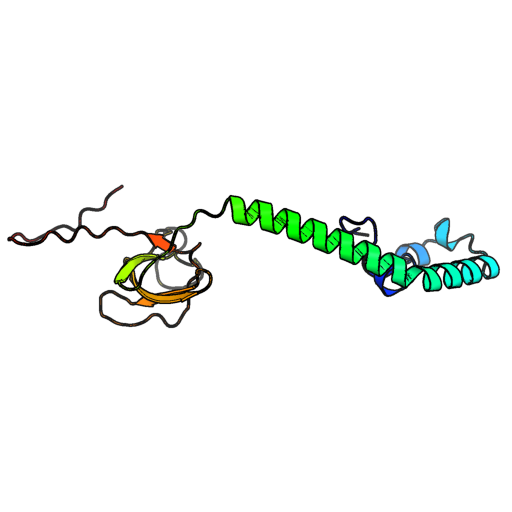17.130 -0.240 6.409 1.00 92.75 117 LEU A C 1
ATOM 943 O O . LEU A 1 117 ? -17.229 -0.087 5.198 1.00 92.75 117 LEU A O 1
ATOM 947 N N . GLY A 1 118 ? -16.570 -1.323 6.956 1.00 87.62 118 GLY A N 1
ATOM 948 C CA . GLY A 1 118 ? -15.858 -2.361 6.197 1.00 87.62 118 GLY A CA 1
ATOM 949 C C . GLY A 1 118 ? -14.337 -2.186 6.253 1.00 87.62 118 GLY A C 1
ATOM 950 O O . GLY A 1 118 ? -13.847 -1.134 6.657 1.00 87.62 118 GLY A O 1
ATOM 951 N N . ASP A 1 119 ? -13.591 -3.248 5.934 1.00 85.00 119 ASP A N 1
ATOM 952 C CA . ASP A 1 119 ? -12.117 -3.267 5.840 1.00 85.00 119 ASP A CA 1
ATOM 953 C C . ASP A 1 119 ? -11.360 -2.656 7.037 1.00 85.00 119 ASP A C 1
ATOM 955 O O . ASP A 1 119 ? -10.283 -2.072 6.913 1.00 85.00 119 ASP A O 1
ATOM 959 N N . GLY A 1 120 ? -11.928 -2.790 8.240 1.00 89.88 120 GLY A N 1
ATOM 960 C CA . GLY A 1 120 ? -11.341 -2.255 9.467 1.00 89.88 120 GLY A CA 1
ATOM 961 C C . GLY A 1 120 ? -11.486 -0.739 9.633 1.00 89.88 120 GLY A C 1
ATOM 962 O O . GLY A 1 120 ? -10.770 -0.163 10.445 1.00 89.88 120 GLY A O 1
ATOM 963 N N . ALA A 1 121 ? -12.386 -0.078 8.905 1.00 93.56 121 ALA A N 1
ATOM 964 C CA . ALA A 1 121 ? -12.716 1.331 9.097 1.00 93.56 121 ALA A CA 1
ATOM 965 C C . ALA A 1 121 ? -13.972 1.512 9.971 1.00 93.56 121 ALA A C 1
ATOM 967 O O . ALA A 1 121 ? -14.994 0.856 9.760 1.00 93.56 121 ALA A O 1
ATOM 968 N N . TYR A 1 122 ? -13.916 2.437 10.933 1.00 94.88 122 TYR A N 1
ATOM 969 C CA . TYR A 1 122 ? -14.977 2.672 11.918 1.00 94.88 122 TYR A CA 1
ATOM 970 C C . TYR A 1 122 ? -15.275 4.162 12.115 1.00 94.88 122 TYR A C 1
ATOM 972 O O . TYR A 1 122 ? -14.377 5.007 12.087 1.00 94.88 122 TYR A O 1
ATOM 980 N N . LYS A 1 123 ? -16.547 4.486 12.362 1.00 95.56 123 LYS A N 1
ATOM 981 C CA . LYS A 1 123 ? -16.978 5.774 12.919 1.00 95.56 123 LYS A CA 1
ATOM 982 C C . LYS A 1 123 ? -17.125 5.636 14.425 1.00 95.56 123 LYS A C 1
ATOM 984 O O . LYS A 1 123 ? -17.749 4.687 14.898 1.00 95.56 123 LYS A O 1
ATOM 989 N N . LEU A 1 124 ? -16.565 6.594 15.150 1.00 95.12 124 LEU A N 1
ATOM 990 C CA . LEU A 1 124 ? -16.618 6.643 16.605 1.00 95.12 124 LEU A CA 1
ATOM 991 C C . LEU A 1 124 ? -17.581 7.730 17.062 1.00 95.12 124 LEU A C 1
ATOM 993 O O . LEU A 1 124 ? -17.798 8.714 16.354 1.00 95.12 124 LEU A O 1
ATOM 997 N N . ARG A 1 125 ? -18.112 7.558 18.262 1.00 94.50 125 ARG A N 1
ATOM 998 C CA . ARG A 1 125 ? -18.994 8.495 18.940 1.00 94.50 125 ARG A CA 1
ATOM 999 C C . ARG A 1 125 ? -18.518 8.675 20.379 1.00 94.50 125 ARG A C 1
ATOM 1001 O O . ARG A 1 125 ? -18.044 7.725 21.003 1.00 94.50 125 ARG A O 1
ATOM 1008 N N . PHE A 1 126 ? -18.569 9.906 20.867 1.00 91.44 126 PHE A N 1
ATOM 1009 C CA . PHE A 1 126 ? -18.339 10.227 22.271 1.00 91.44 126 PHE A CA 1
ATOM 1010 C C . PHE A 1 126 ? -19.469 9.649 23.135 1.00 91.44 126 PHE A C 1
ATOM 1012 O O . PHE A 1 126 ? -20.566 9.385 22.649 1.00 91.44 126 PHE A O 1
ATOM 1019 N N . THR A 1 127 ? -19.227 9.480 24.433 1.00 85.31 127 THR A N 1
ATOM 1020 C CA . THR A 1 127 ? -20.237 8.963 25.374 1.00 85.31 127 THR A CA 1
ATOM 1021 C C . THR A 1 127 ? -21.474 9.867 25.487 1.00 85.31 127 THR A C 1
ATOM 1023 O O . THR A 1 127 ? -22.535 9.402 25.884 1.00 85.31 127 THR A O 1
ATOM 1026 N N . ASP A 1 128 ? -21.359 11.143 25.108 1.00 86.69 128 ASP A N 1
ATOM 1027 C CA . ASP A 1 128 ? -22.461 12.115 25.061 1.00 86.69 128 ASP A CA 1
ATOM 1028 C C . ASP A 1 128 ? -23.352 11.991 23.806 1.00 86.69 128 ASP A C 1
ATOM 1030 O O . ASP A 1 128 ? -24.337 12.713 23.666 1.00 86.69 128 ASP A O 1
ATOM 1034 N N . GLY A 1 129 ? -23.016 11.082 22.885 1.00 86.75 129 GLY A N 1
ATOM 1035 C CA . GLY A 1 129 ? -23.755 10.859 21.646 1.00 86.75 129 GLY A CA 1
ATOM 1036 C C . GLY A 1 129 ? -23.224 11.623 20.425 1.00 86.75 129 GLY A C 1
ATOM 1037 O O . GLY A 1 129 ? -23.695 11.378 19.311 1.00 86.75 129 GLY A O 1
ATOM 1038 N N . THR A 1 130 ? -22.219 12.492 20.568 1.00 91.38 130 THR A N 1
ATOM 1039 C CA . THR A 1 130 ? -21.660 13.248 19.436 1.00 91.38 130 THR A CA 1
ATOM 1040 C C . THR A 1 130 ? -20.726 12.386 18.576 1.00 91.38 130 THR A C 1
ATOM 1042 O O . THR A 1 130 ? -19.835 11.691 19.063 1.00 91.38 130 THR A O 1
ATOM 1045 N N . VAL A 1 131 ? -20.934 12.374 17.255 1.00 91.88 131 VAL A N 1
ATOM 1046 C CA . VAL A 1 131 ? -20.152 11.532 16.331 1.00 91.88 131 VAL A CA 1
ATOM 1047 C C . VAL A 1 131 ? -18.871 12.250 15.920 1.00 91.88 131 VAL A C 1
ATOM 1049 O O . VAL A 1 131 ? -18.895 13.411 15.516 1.00 91.88 131 VAL A O 1
ATOM 1052 N N . LEU A 1 132 ? -17.742 11.542 15.955 1.00 89.19 132 LEU A N 1
ATOM 1053 C CA . LEU A 1 132 ? -16.478 12.091 15.485 1.00 89.19 132 LEU A CA 1
ATOM 1054 C C . LEU A 1 132 ? -16.505 12.236 13.953 1.00 89.19 132 LEU A C 1
ATOM 1056 O O . LEU A 1 132 ? -16.856 11.286 13.243 1.00 89.19 132 LEU A O 1
ATOM 1060 N N . PRO A 1 133 ? -16.047 13.377 13.408 1.00 88.62 133 PRO A N 1
ATOM 1061 C CA . PRO A 1 133 ? -16.074 13.611 11.966 1.00 88.62 133 PRO A CA 1
ATOM 1062 C C . PRO A 1 133 ? -15.145 12.649 11.209 1.00 88.62 133 PRO A C 1
ATOM 1064 O O . PRO A 1 133 ? -15.474 12.183 10.116 1.00 88.62 133 PRO A O 1
ATOM 1067 N N . ARG A 1 134 ? -14.002 12.284 11.805 1.00 90.25 134 ARG A N 1
ATOM 1068 C CA . ARG A 1 134 ? -12.988 11.410 11.199 1.00 90.25 134 ARG A CA 1
ATOM 1069 C C . ARG A 1 134 ? -13.362 9.926 11.281 1.00 90.25 134 ARG A C 1
ATOM 1071 O O . ARG A 1 134 ? -13.906 9.455 12.276 1.00 90.25 134 ARG A O 1
ATOM 1078 N N . THR A 1 135 ? -13.014 9.182 10.234 1.00 92.56 135 THR A N 1
ATOM 1079 C CA . THR A 1 135 ? -13.062 7.712 10.201 1.00 92.56 135 THR A CA 1
ATOM 1080 C C . THR A 1 135 ? -11.742 7.124 10.705 1.00 92.56 135 THR A C 1
ATOM 1082 O O . THR A 1 135 ? -10.672 7.613 10.346 1.00 92.56 135 THR A O 1
ATOM 1085 N N . TRP A 1 136 ? -11.810 6.063 11.508 1.00 92.56 136 TRP A N 1
ATOM 1086 C CA . TRP A 1 136 ? -10.659 5.459 12.179 1.00 92.56 136 TRP A CA 1
ATOM 1087 C C . TRP A 1 136 ? -10.365 4.053 11.660 1.00 92.56 136 TRP A C 1
ATOM 1089 O O . TRP A 1 136 ? -11.276 3.240 11.524 1.00 92.56 136 TRP A O 1
ATOM 1099 N N . ASN A 1 137 ? -9.090 3.762 11.390 1.00 92.12 137 ASN A N 1
ATOM 1100 C CA . ASN A 1 137 ? -8.635 2.414 11.055 1.00 92.12 137 ASN A CA 1
ATOM 1101 C C . ASN A 1 137 ? -8.470 1.569 12.326 1.00 92.12 137 ASN A C 1
ATOM 1103 O O . ASN A 1 137 ? -8.035 2.069 13.360 1.00 92.12 137 ASN A O 1
ATOM 1107 N N . ILE A 1 138 ? -8.753 0.276 12.223 1.00 90.69 138 ILE A N 1
ATOM 1108 C CA . ILE A 1 138 ? -8.704 -0.683 13.320 1.00 90.69 138 ILE A CA 1
ATOM 1109 C C . ILE A 1 138 ? -7.346 -0.766 14.015 1.00 90.69 138 ILE A C 1
ATOM 1111 O O . ILE A 1 138 ? -7.299 -0.958 15.224 1.00 90.69 138 ILE A O 1
ATOM 1115 N N . ALA A 1 139 ? -6.249 -0.569 13.280 1.00 89.25 139 ALA A N 1
ATOM 1116 C CA . ALA A 1 139 ? -4.900 -0.560 13.837 1.00 89.25 139 ALA A CA 1
ATOM 1117 C C . ALA A 1 139 ? -4.685 0.585 14.843 1.00 89.25 139 ALA A C 1
ATOM 1119 O O . ALA A 1 139 ? -3.827 0.490 15.718 1.00 89.25 139 ALA A O 1
ATOM 1120 N N . ASN A 1 140 ? -5.498 1.640 14.746 1.00 90.75 140 ASN A N 1
ATOM 1121 C CA . ASN A 1 140 ? -5.472 2.805 15.624 1.00 90.75 140 ASN A CA 1
ATOM 1122 C C . ASN A 1 140 ? -6.496 2.706 16.762 1.00 90.75 140 ASN A C 1
ATOM 1124 O O . ASN A 1 140 ? -6.703 3.688 17.475 1.00 90.75 140 ASN A O 1
ATOM 1128 N N . LEU A 1 141 ? -7.145 1.549 16.925 1.00 91.62 141 LEU A N 1
ATOM 1129 C CA . LEU A 1 141 ? -8.171 1.303 17.929 1.00 91.62 141 LEU A CA 1
ATOM 1130 C C . LEU A 1 141 ? -7.781 0.136 18.838 1.00 91.62 141 LEU A C 1
ATOM 1132 O O . LEU A 1 141 ? -7.204 -0.861 18.404 1.00 91.62 141 LEU A O 1
ATOM 1136 N N . LYS A 1 142 ? -8.147 0.234 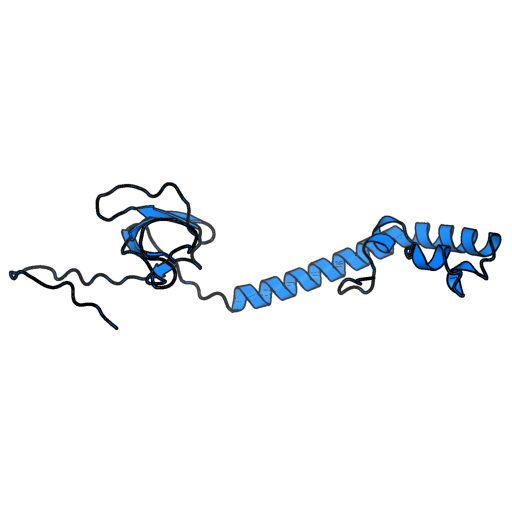20.114 1.00 91.38 142 LYS A N 1
ATOM 1137 C CA . LYS A 1 142 ? -7.959 -0.828 21.106 1.00 91.38 142 LYS A CA 1
ATOM 1138 C C . LYS A 1 142 ? -9.272 -1.087 21.834 1.00 91.38 142 LYS A C 1
ATOM 1140 O O . LYS A 1 142 ? -9.921 -0.143 22.268 1.00 91.38 142 LYS A O 1
ATOM 1145 N N . ARG A 1 143 ? -9.652 -2.359 21.994 1.00 91.38 143 ARG A N 1
ATOM 1146 C CA . ARG A 1 143 ? -10.873 -2.750 22.718 1.00 91.38 143 ARG A CA 1
ATOM 1147 C C . ARG A 1 143 ? -10.836 -2.223 24.157 1.00 91.38 143 ARG A C 1
ATOM 1149 O O . ARG A 1 143 ? -9.831 -2.407 24.844 1.00 91.38 143 ARG A O 1
ATOM 1156 N N . CYS A 1 144 ? -11.921 -1.592 24.589 1.00 90.44 144 CYS A N 1
ATOM 1157 C CA . CYS A 1 144 ? -12.163 -1.177 25.964 1.00 90.44 144 CYS A CA 1
ATOM 1158 C C . CYS A 1 144 ? -13.305 -2.034 26.524 1.00 90.44 144 CYS A C 1
ATOM 1160 O O . CYS A 1 144 ? -14.363 -2.140 25.908 1.00 90.44 144 CYS A O 1
ATOM 1162 N N . TYR A 1 145 ? -13.087 -2.664 27.675 1.00 85.19 145 TYR A N 1
ATOM 1163 C CA . TYR A 1 145 ? -14.124 -3.419 28.373 1.00 85.19 145 TYR A CA 1
ATOM 1164 C C . TYR A 1 145 ? -14.627 -2.563 29.532 1.00 85.19 145 TYR A C 1
ATOM 1166 O O . TYR A 1 145 ? -14.002 -2.519 30.590 1.00 85.19 145 TYR A O 1
ATOM 1174 N N . LEU A 1 146 ? -15.728 -1.841 29.321 1.00 77.50 146 LEU A N 1
ATOM 1175 C CA . LEU A 1 146 ? -16.418 -1.162 30.412 1.00 77.50 146 LEU A CA 1
ATOM 1176 C C . LEU A 1 146 ? -17.238 -2.210 31.173 1.00 77.50 146 LEU A C 1
ATOM 1178 O O . LEU A 1 146 ? -18.223 -2.730 30.656 1.00 77.50 146 LEU A O 1
ATOM 1182 N N . LEU A 1 147 ? -16.811 -2.551 32.390 1.00 56.62 147 LEU A N 1
ATOM 1183 C CA . LEU A 1 147 ? -17.627 -3.320 33.330 1.00 56.62 147 LEU A CA 1
ATOM 1184 C C . LEU A 1 147 ? -18.793 -2.434 33.774 1.00 56.62 147 LEU A C 1
ATOM 1186 O O . LEU A 1 147 ? -18.657 -1.619 34.685 1.00 56.62 147 LEU A O 1
ATOM 1190 N N . VAL A 1 148 ? -19.937 -2.573 33.110 1.00 52.06 148 VAL A N 1
ATOM 1191 C CA . VAL A 1 148 ? -21.189 -1.984 33.586 1.00 52.06 148 VAL A CA 1
ATOM 1192 C C . VAL A 1 148 ? -21.691 -2.899 34.700 1.00 52.06 148 VAL A C 1
ATOM 1194 O O . VAL A 1 148 ? -22.284 -3.943 34.446 1.00 52.06 148 VAL A O 1
ATOM 1197 N N . MET A 1 149 ? -21.381 -2.537 35.946 1.00 39.06 149 MET A N 1
ATOM 1198 C CA . MET A 1 149 ? -21.986 -3.143 37.131 1.00 39.06 149 MET A CA 1
ATOM 1199 C C . MET A 1 149 ? -23.497 -2.895 37.070 1.00 39.06 149 MET A C 1
ATOM 1201 O O . MET A 1 149 ? -23.962 -1.777 37.293 1.00 39.06 149 MET A O 1
ATOM 1205 N N . ALA A 1 150 ? -24.264 -3.925 36.724 1.00 39.94 150 ALA A N 1
ATOM 1206 C CA . ALA A 1 150 ? -25.714 -3.880 36.792 1.00 39.94 150 ALA A CA 1
ATOM 1207 C C . ALA A 1 150 ? -26.157 -3.943 38.266 1.00 39.94 150 ALA A C 1
ATOM 1209 O O . ALA A 1 150 ? -25.908 -4.931 38.947 1.00 39.94 150 ALA A O 1
ATOM 1210 N N . HIS A 1 151 ? -26.824 -2.871 38.707 1.00 39.53 151 HIS A N 1
ATOM 1211 C CA . HIS A 1 151 ? -27.625 -2.714 39.930 1.00 39.53 151 HIS A CA 1
ATOM 1212 C C . HIS A 1 151 ? -26.944 -2.912 41.297 1.00 39.53 151 HIS A C 1
ATOM 1214 O O . HIS A 1 151 ? -26.898 -4.012 41.833 1.00 39.53 151 HIS A O 1
ATOM 1220 N N . ALA A 1 152 ? -26.558 -1.789 41.914 1.00 41.12 152 ALA A N 1
ATOM 1221 C CA . ALA A 1 152 ? -27.052 -1.293 43.213 1.00 41.12 152 ALA A CA 1
ATOM 1222 C C . ALA A 1 152 ? -25.978 -0.414 43.880 1.00 41.12 152 ALA A C 1
ATOM 1224 O O . ALA A 1 152 ? -24.881 -0.882 44.149 1.00 41.12 152 ALA A O 1
ATOM 1225 N N . TRP A 1 153 ? -26.328 0.859 44.103 1.00 37.28 153 TRP A N 1
ATOM 1226 C CA . TRP A 1 153 ? -25.747 1.820 45.051 1.00 37.28 153 TRP A CA 1
ATOM 1227 C C . TRP A 1 153 ? -24.244 1.710 45.372 1.00 37.28 153 TRP A C 1
ATOM 1229 O O . TRP A 1 153 ? -23.834 0.854 46.143 1.00 37.28 153 TRP A O 1
ATOM 1239 N N . ILE A 1 154 ? -23.451 2.676 44.893 1.00 36.41 154 ILE A N 1
ATOM 1240 C CA . ILE A 1 154 ? -22.595 3.574 45.701 1.00 36.41 154 ILE A CA 1
ATOM 1241 C C . ILE A 1 154 ? -21.737 4.428 44.754 1.00 36.41 154 ILE A C 1
ATOM 1243 O O . ILE A 1 154 ? -21.205 3.973 43.744 1.00 36.41 154 ILE A O 1
ATOM 1247 N N . SER A 1 155 ? -21.658 5.706 45.111 1.00 38.22 155 SER A N 1
ATOM 1248 C CA . SER A 1 155 ? -20.817 6.748 44.538 1.00 38.22 155 SER A CA 1
ATOM 1249 C C . SER A 1 155 ? -19.331 6.362 44.450 1.00 38.22 155 SER A C 1
ATOM 1251 O O . SER A 1 155 ? -18.791 5.689 45.321 1.00 38.22 155 SER A O 1
ATOM 1253 N N . THR A 1 156 ? -18.659 6.968 43.470 1.00 41.00 156 THR A N 1
ATOM 1254 C CA . THR A 1 156 ? -17.214 7.248 43.447 1.00 41.00 156 THR A CA 1
ATOM 1255 C C . THR A 1 156 ? -16.285 6.138 42.927 1.00 41.00 156 THR A C 1
ATOM 1257 O O . THR A 1 156 ? -16.144 5.054 43.484 1.00 41.00 156 THR A O 1
ATOM 1260 N N . THR A 1 157 ? -15.480 6.558 41.945 1.00 38.50 157 THR A N 1
ATOM 1261 C CA . THR A 1 157 ? -14.206 5.987 41.469 1.00 38.50 157 THR A CA 1
ATOM 1262 C C . THR A 1 157 ? -14.297 5.002 40.303 1.00 38.50 157 THR A C 1
ATOM 1264 O O . THR A 1 157 ? -14.333 3.784 40.470 1.00 38.50 157 THR A O 1
ATOM 1267 N N . ILE A 1 158 ? -14.196 5.554 39.087 1.00 40.75 158 ILE A N 1
ATOM 1268 C CA . ILE A 1 158 ? -13.694 4.836 37.910 1.00 40.75 158 ILE A CA 1
ATOM 1269 C C . ILE A 1 158 ? -12.285 4.349 38.261 1.00 40.75 158 ILE A C 1
ATOM 1271 O O . ILE A 1 158 ? -11.329 5.123 38.316 1.00 40.75 158 ILE A O 1
ATOM 1275 N N . ARG A 1 159 ? -12.177 3.060 38.576 1.00 38.78 159 ARG A N 1
ATOM 1276 C CA . ARG A 1 159 ? -10.919 2.397 38.902 1.00 38.78 159 ARG A CA 1
ATOM 1277 C C . ARG A 1 159 ? -10.177 2.136 37.589 1.00 38.78 159 ARG A C 1
ATOM 1279 O O . ARG A 1 159 ? -10.640 1.375 36.743 1.00 38.78 159 ARG A O 1
ATOM 1286 N N . THR A 1 160 ? -9.040 2.794 37.408 1.00 39.09 160 THR A N 1
ATOM 1287 C CA . THR A 1 160 ? -8.097 2.541 36.316 1.00 39.09 160 THR A CA 1
ATOM 1288 C C . THR A 1 160 ? -7.511 1.131 36.468 1.00 39.09 160 THR A C 1
ATOM 1290 O O . THR A 1 160 ? -6.896 0.810 37.483 1.00 39.09 160 THR A O 1
ATOM 1293 N N . CYS A 1 161 ? -7.720 0.259 35.478 1.00 31.62 161 CYS A N 1
ATOM 1294 C CA . CYS A 1 161 ? -6.975 -0.998 35.367 1.00 31.62 161 CYS A CA 1
ATOM 1295 C C . CYS A 1 161 ? -5.648 -0.740 34.642 1.00 31.62 161 CYS A C 1
ATOM 1297 O O . CYS A 1 161 ? -5.636 -0.104 33.586 1.00 31.62 161 CYS A O 1
ATOM 1299 N N . LYS A 1 162 ? -4.564 -1.215 35.266 1.00 31.70 162 LYS A N 1
ATOM 1300 C CA . LYS A 1 162 ? -3.188 -1.264 34.749 1.00 31.70 162 LYS A CA 1
ATOM 1301 C C . LYS A 1 162 ? -3.083 -2.035 33.434 1.00 31.70 162 LYS A C 1
ATOM 1303 O O . LYS A 1 162 ? -3.850 -3.006 33.257 1.00 31.70 162 LYS A O 1
#

Organism: Tanacetum cinerariifolium (NCBI:txid118510)

Foldseek 3Di:
DDADPLRDDPCCLVQLDDDDDVVCVVPVDPVRPDDDPVVVVVVSVVSVVCSVVVNVSVVVVVVVVVVVVVVVVVVPPDPDDDDFFFWKWFADDQPPPDPDHPPDDRTDDGWGFHDDPDPQKTWTAHPVGHTDPDIDGNVRIDGDDDPPPPDDDDDDDPDDDD

pLDDT: mean 82.18, std 17.08, range [31.62, 96.5]

Radius of gyration: 28.86 Å; chains: 1; bounding box: 62×36×82 Å

Secondary structure (DSSP, 8-state):
-PPPTTS--HHHHHHSSPPPPHHHHHTT-HHHHT--HHHHHHHHHHHHHTHHHHHHHHHHHHHHHHHHHHHHHHTTS------TT-EEEEE--TT--SS-GGGS-SEEEEEEEEEEEETTEEEEE-TTSPEEEEEEEGGGEEEE------S-----------